Protein AF-A0AAE0CM13-F1 (afdb_monomer_lite)

Sequence (61 aa):
VVDLLEKMLVFDPKKRITVDEALCNLYLAPLHDINEEPVCPMPFSFDFQHPSFTEKSIGKL

Secondary structure (DSSP, 8-state):
-HHHHHHHS-SSGGGSPPHHHHHTSTTTTTT--TTTSPPPSSPPP-GGGSTT--HHHHTT-

Radius of gyration: 18.48 Å; chains: 1; bounding box: 38×20×45 Å

Structure (mmCIF, N/CA/C/O backbone):
data_AF-A0AAE0CM13-F1
#
_entry.id   AF-A0AAE0CM13-F1
#
loop_
_atom_site.group_PDB
_atom_site.id
_atom_site.type_symbol
_atom_site.label_atom_id
_atom_site.label_alt_id
_atom_site.label_comp_id
_atom_site.label_asym_id
_atom_site.label_entity_id
_atom_site.label_seq_id
_atom_site.pdbx_PDB_ins_code
_atom_site.Cartn_x
_atom_site.Cartn_y
_atom_site.Cartn_z
_atom_site.occupancy
_atom_site.B_iso_or_equiv
_atom_site.auth_seq_id
_atom_site.auth_comp_id
_atom_site.auth_asym_id
_atom_site.auth_atom_id
_atom_site.pdbx_PDB_model_num
ATOM 1 N N . VAL A 1 1 ? -4.945 8.2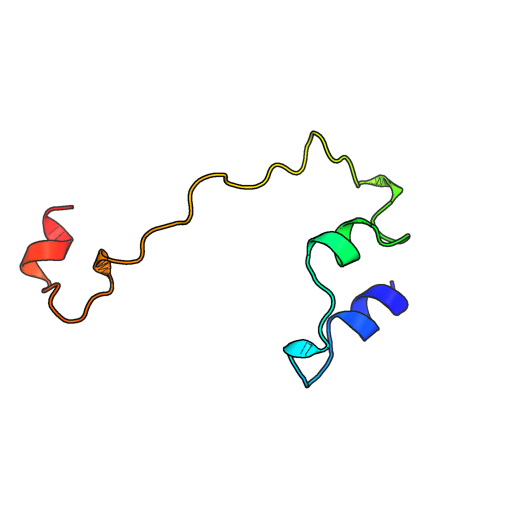73 13.624 1.00 63.94 1 VAL A N 1
ATOM 2 C CA . VAL A 1 1 ? -3.548 8.432 13.149 1.00 63.94 1 VAL A CA 1
ATOM 3 C C . VAL A 1 1 ? -2.630 7.367 13.732 1.00 63.94 1 VAL A C 1
ATOM 5 O O . VAL A 1 1 ? -2.026 6.649 12.953 1.00 63.94 1 VAL A O 1
ATOM 8 N N . VAL A 1 2 ? -2.545 7.236 15.064 1.00 81.19 2 VAL A N 1
ATOM 9 C CA . VAL A 1 2 ? -1.569 6.344 15.725 1.00 81.19 2 VAL A CA 1
ATOM 10 C C . VAL A 1 2 ? -1.702 4.874 15.288 1.00 81.19 2 VAL A C 1
ATOM 12 O O . VAL A 1 2 ? -0.713 4.301 14.854 1.00 81.19 2 VAL A O 1
ATOM 15 N N . ASP A 1 3 ? -2.919 4.315 15.255 1.00 88.88 3 ASP A N 1
ATOM 16 C CA . ASP A 1 3 ? -3.162 2.913 14.850 1.00 88.88 3 ASP A CA 1
ATOM 17 C C . ASP A 1 3 ? -2.662 2.568 13.431 1.00 88.88 3 ASP A C 1
ATOM 19 O O . ASP A 1 3 ? -2.053 1.523 13.215 1.00 88.88 3 ASP A O 1
ATOM 23 N N . LEU A 1 4 ? -2.882 3.457 12.456 1.00 92.00 4 LEU A N 1
ATOM 24 C CA . LEU A 1 4 ? -2.454 3.223 11.074 1.00 92.00 4 LEU A CA 1
ATOM 25 C C . LEU A 1 4 ? -0.922 3.220 10.960 1.00 92.00 4 LEU A C 1
ATOM 27 O O . LEU A 1 4 ? -0.347 2.343 10.318 1.00 92.00 4 LEU A O 1
ATOM 31 N N . LEU A 1 5 ? -0.257 4.177 11.617 1.00 92.75 5 LEU A N 1
ATOM 32 C CA . LEU A 1 5 ? 1.203 4.278 11.604 1.00 92.75 5 LEU A CA 1
ATOM 33 C C . LEU A 1 5 ? 1.867 3.102 12.325 1.00 92.75 5 LEU A C 1
ATOM 35 O O . LEU A 1 5 ? 2.857 2.577 11.822 1.00 92.75 5 LEU A O 1
ATOM 39 N N . GLU A 1 6 ? 1.314 2.646 13.449 1.00 92.75 6 GLU A N 1
ATOM 40 C CA . GLU A 1 6 ? 1.822 1.472 14.173 1.00 92.75 6 GLU A CA 1
ATOM 41 C C . GLU A 1 6 ? 1.799 0.205 13.308 1.00 92.75 6 GLU A C 1
ATOM 43 O O . GLU A 1 6 ? 2.740 -0.587 13.343 1.00 92.75 6 GLU A O 1
ATOM 48 N N . LYS A 1 7 ? 0.766 0.037 12.475 1.00 91.38 7 LYS A N 1
ATOM 49 C CA . LYS A 1 7 ? 0.633 -1.112 11.566 1.00 91.38 7 LYS A CA 1
ATOM 50 C C . LYS A 1 7 ? 1.491 -1.001 10.296 1.00 91.38 7 L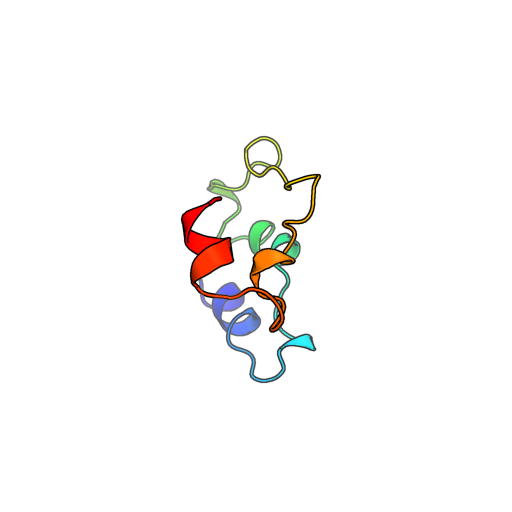YS A C 1
ATOM 52 O O . LYS A 1 7 ? 1.827 -2.019 9.687 1.00 91.38 7 LYS A O 1
ATOM 57 N N . MET A 1 8 ? 1.872 0.214 9.894 1.00 94.19 8 MET A N 1
ATOM 58 C CA . MET A 1 8 ? 2.773 0.462 8.757 1.00 94.19 8 MET A CA 1
ATOM 59 C C . MET A 1 8 ? 4.255 0.356 9.141 1.00 94.19 8 MET A C 1
ATOM 61 O O . MET A 1 8 ? 5.061 -0.190 8.383 1.00 94.19 8 MET A O 1
ATOM 65 N N . LEU A 1 9 ? 4.626 0.864 10.318 1.00 93.88 9 LEU A N 1
ATOM 66 C CA . LEU A 1 9 ? 6.011 0.989 10.782 1.00 93.88 9 LEU A CA 1
ATOM 67 C C . LEU A 1 9 ? 6.482 -0.254 11.550 1.00 93.88 9 LEU A C 1
ATOM 69 O O . LEU A 1 9 ? 7.050 -0.164 12.637 1.00 93.88 9 LEU A O 1
ATOM 73 N N . VAL A 1 10 ? 6.269 -1.429 10.962 1.00 94.75 10 VAL A N 1
ATOM 74 C CA . VAL A 1 10 ? 6.737 -2.708 11.508 1.00 94.75 10 VAL A CA 1
ATOM 75 C C . VAL A 1 10 ? 8.018 -3.176 10.823 1.00 94.75 10 VAL A C 1
ATOM 77 O O . VAL A 1 10 ? 8.219 -2.983 9.621 1.00 94.75 10 VAL A O 1
ATOM 80 N N . PHE A 1 11 ? 8.891 -3.819 11.602 1.00 94.81 11 PHE A N 1
ATOM 81 C CA . PHE A 1 1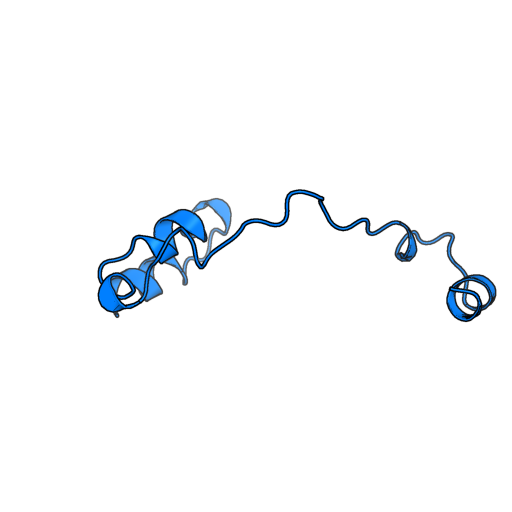1 ? 10.186 -4.305 11.119 1.00 94.81 11 PHE A CA 1
ATOM 82 C C . PHE A 1 11 ? 10.046 -5.467 10.131 1.00 94.81 11 PHE A C 1
ATOM 84 O O . PHE A 1 11 ? 10.724 -5.511 9.110 1.00 94.81 11 PHE A O 1
ATOM 91 N N . ASP A 1 12 ? 9.156 -6.413 10.438 1.00 95.50 12 ASP A N 1
ATOM 92 C CA . ASP A 1 12 ? 8.887 -7.554 9.570 1.00 95.50 12 ASP A CA 1
ATOM 93 C C . ASP A 1 12 ? 7.954 -7.121 8.426 1.00 95.50 12 ASP A C 1
ATOM 95 O O . ASP A 1 12 ? 6.786 -6.816 8.690 1.00 95.50 12 ASP A O 1
ATOM 99 N N . PRO A 1 13 ? 8.415 -7.107 7.161 1.00 94.12 13 PRO A N 1
ATOM 100 C CA . PRO A 1 13 ? 7.588 -6.683 6.036 1.00 94.12 13 PRO A CA 1
ATOM 101 C C . PRO A 1 13 ? 6.363 -7.580 5.844 1.00 94.12 13 PRO A C 1
ATOM 103 O O . PRO A 1 13 ? 5.355 -7.106 5.333 1.00 94.12 13 PRO A O 1
ATOM 106 N N . LYS A 1 14 ? 6.407 -8.844 6.287 1.00 94.19 14 LYS A N 1
ATOM 107 C CA . LYS A 1 14 ? 5.258 -9.759 6.199 1.00 94.19 14 LYS A CA 1
ATOM 108 C C . LYS A 1 14 ? 4.157 -9.432 7.203 1.00 94.19 14 LYS A C 1
ATOM 110 O O . LYS A 1 14 ? 3.036 -9.893 7.034 1.00 94.19 14 LYS A O 1
ATOM 115 N N . LYS A 1 15 ? 4.482 -8.684 8.260 1.00 93.38 15 LYS A N 1
ATOM 116 C CA . LYS A 1 15 ? 3.522 -8.224 9.275 1.00 93.38 15 LYS A CA 1
ATOM 117 C C . LYS A 1 15 ? 2.997 -6.823 8.986 1.00 93.38 15 LYS A C 1
ATOM 119 O O . LYS A 1 15 ? 2.169 -6.328 9.745 1.00 93.38 15 LYS A O 1
ATOM 124 N N . ARG A 1 16 ? 3.521 -6.160 7.949 1.00 97.00 16 ARG A N 1
ATOM 125 C CA . ARG A 1 16 ? 3.085 -4.824 7.558 1.00 97.00 16 ARG A CA 1
ATOM 126 C C . ARG A 1 16 ? 1.680 -4.919 6.991 1.00 97.00 16 ARG A C 1
ATOM 128 O O . ARG A 1 16 ? 1.415 -5.798 6.177 1.00 97.00 16 ARG A O 1
ATOM 135 N N . ILE A 1 17 ? 0.819 -4.003 7.421 1.00 95.88 17 ILE A N 1
ATOM 136 C CA . ILE A 1 17 ? -0.527 -3.865 6.865 1.00 95.88 17 ILE A CA 1
ATOM 137 C C . ILE A 1 17 ? -0.470 -3.740 5.340 1.00 95.88 17 ILE A C 1
ATOM 139 O O . ILE A 1 17 ? 0.421 -3.081 4.790 1.00 95.88 17 ILE A O 1
ATOM 143 N N . THR A 1 18 ? -1.408 -4.391 4.664 1.00 94.94 18 THR A N 1
ATOM 144 C CA . THR A 1 18 ? -1.557 -4.279 3.211 1.00 94.94 18 THR A CA 1
ATOM 145 C C . THR A 1 18 ? -2.175 -2.934 2.823 1.00 94.94 18 THR A C 1
ATOM 147 O O . THR A 1 18 ? -2.727 -2.218 3.660 1.00 94.94 18 THR A O 1
ATOM 150 N N . VAL A 1 19 ? -2.069 -2.565 1.544 1.00 92.50 19 VAL A N 1
ATOM 151 C CA . VAL A 1 19 ? -2.677 -1.322 1.041 1.00 92.50 19 VAL A CA 1
ATOM 152 C C . VAL A 1 19 ? -4.198 -1.381 1.187 1.00 92.50 19 VAL A C 1
ATOM 154 O O . VAL A 1 19 ? -4.783 -0.434 1.703 1.00 92.50 19 VAL A O 1
ATOM 157 N N . ASP A 1 20 ? -4.816 -2.511 0.841 1.00 91.69 20 ASP A N 1
ATOM 158 C CA . ASP A 1 20 ? -6.265 -2.709 0.948 1.00 91.69 20 ASP A CA 1
ATOM 159 C C . ASP A 1 20 ? -6.762 -2.545 2.397 1.00 91.69 20 ASP A C 1
ATOM 161 O O . ASP A 1 20 ? -7.711 -1.811 2.669 1.00 91.69 20 ASP A O 1
ATOM 165 N N . GLU A 1 21 ? -6.071 -3.155 3.364 1.00 91.69 21 GLU A N 1
ATOM 166 C CA . GLU A 1 21 ? -6.403 -3.015 4.789 1.00 91.69 21 GLU A CA 1
ATOM 167 C C . GLU A 1 21 ? -6.174 -1.588 5.312 1.00 91.69 21 GLU A C 1
ATOM 169 O O . GLU A 1 21 ? -6.901 -1.121 6.194 1.00 91.69 21 GLU A O 1
ATOM 174 N N . ALA A 1 22 ? -5.156 -0.890 4.798 1.00 92.94 22 ALA A N 1
ATOM 175 C CA . ALA A 1 22 ? -4.869 0.489 5.174 1.00 92.94 22 ALA A CA 1
ATOM 176 C C . ALA A 1 22 ? -5.967 1.448 4.693 1.00 92.94 22 ALA A C 1
ATOM 178 O O . ALA A 1 22 ? -6.362 2.330 5.458 1.00 92.94 22 ALA A O 1
ATOM 179 N N . LEU A 1 23 ? -6.480 1.253 3.475 1.00 91.31 23 LEU A N 1
ATOM 180 C CA . LEU A 1 23 ? -7.561 2.054 2.889 1.00 91.31 23 LEU A CA 1
ATOM 181 C C . LEU A 1 23 ? -8.867 1.928 3.690 1.00 91.31 23 LEU A C 1
ATOM 183 O O . LEU A 1 23 ? -9.535 2.927 3.946 1.00 91.31 23 LEU A O 1
ATOM 187 N N . CYS A 1 24 ? -9.159 0.741 4.228 1.00 90.44 24 CYS A N 1
ATOM 188 C CA . CYS A 1 24 ? -10.303 0.515 5.120 1.00 90.44 24 CYS A CA 1
ATOM 189 C C . CYS A 1 24 ? -10.135 1.079 6.551 1.00 90.44 24 CYS A C 1
ATOM 191 O O . CYS A 1 24 ? -11.018 0.895 7.396 1.00 90.44 24 CYS A O 1
ATOM 193 N N . ASN A 1 25 ? -9.017 1.731 6.889 1.00 91.56 25 ASN A N 1
ATOM 194 C CA . ASN A 1 25 ? -8.792 2.247 8.241 1.00 91.56 25 ASN A CA 1
ATOM 195 C C . ASN A 1 25 ? -9.709 3.448 8.553 1.00 91.56 25 ASN A C 1
ATOM 197 O O . ASN A 1 25 ? -9.882 4.346 7.733 1.00 91.56 25 ASN A O 1
ATOM 201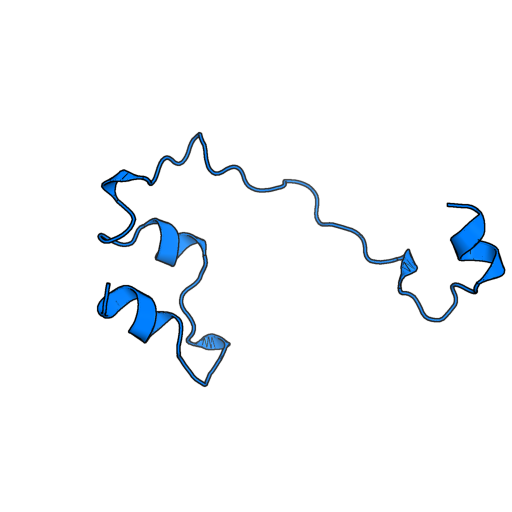 N N . LEU A 1 26 ? -10.208 3.533 9.794 1.00 89.38 26 LEU A N 1
ATOM 202 C CA . LEU A 1 26 ? -11.029 4.648 10.308 1.00 89.38 26 LEU A CA 1
ATOM 203 C C . LEU A 1 26 ? -10.431 6.037 10.045 1.00 89.38 26 LEU A C 1
ATOM 205 O O . LEU A 1 26 ? -11.167 7.013 9.931 1.00 89.38 26 LEU A O 1
ATOM 209 N N . TYR A 1 27 ? -9.102 6.135 9.968 1.00 89.94 27 TYR A N 1
ATOM 210 C CA . TYR A 1 27 ? -8.427 7.384 9.640 1.00 89.94 27 TYR A CA 1
ATOM 211 C C . TYR A 1 27 ? -8.684 7.854 8.198 1.00 89.94 27 TYR A C 1
ATOM 213 O O . TYR A 1 27 ? -8.798 9.057 7.975 1.00 89.94 27 TYR A O 1
ATOM 221 N N . LEU A 1 28 ? -8.790 6.925 7.244 1.00 89.81 28 LEU A N 1
ATOM 222 C CA . LEU A 1 28 ? -9.044 7.206 5.828 1.00 89.81 28 LEU A CA 1
ATOM 223 C C . LEU A 1 28 ? -10.526 7.092 5.451 1.00 89.81 28 LEU A C 1
ATOM 225 O O . LEU A 1 28 ? -10.901 7.543 4.378 1.00 89.81 28 LEU A O 1
ATOM 229 N N . ALA A 1 29 ? -11.381 6.583 6.344 1.00 89.25 29 ALA A N 1
ATOM 230 C CA . ALA A 1 29 ? -12.810 6.379 6.091 1.00 89.25 29 ALA A CA 1
ATOM 231 C C . ALA A 1 29 ? -13.563 7.581 5.471 1.00 89.25 29 ALA A C 1
ATOM 233 O O . ALA A 1 29 ? -14.405 7.342 4.612 1.00 89.25 29 ALA A O 1
ATOM 234 N N . PRO A 1 30 ? -13.293 8.856 5.827 1.00 91.44 30 PRO A N 1
ATOM 235 C CA . PRO A 1 30 ? -13.960 9.994 5.181 1.00 91.44 30 PRO A CA 1
ATOM 236 C C . PRO A 1 30 ? -13.539 10.249 3.726 1.00 91.44 30 PRO A C 1
ATOM 238 O O . PRO A 1 30 ? -14.194 11.029 3.042 1.00 91.44 30 PRO A O 1
ATOM 241 N N . LEU A 1 31 ? -12.420 9.670 3.289 1.00 88.88 31 LEU A N 1
ATOM 242 C CA . LEU A 1 31 ? -11.825 9.854 1.962 1.00 88.88 31 LEU A CA 1
ATOM 243 C C . LEU A 1 31 ? -11.905 8.591 1.097 1.00 88.88 31 LEU A C 1
ATOM 245 O O . LEU A 1 31 ? -11.708 8.684 -0.107 1.00 88.88 31 LEU A O 1
ATOM 249 N N . HIS A 1 32 ? -12.151 7.435 1.712 1.00 89.38 32 HIS A N 1
ATOM 250 C CA . HIS A 1 32 ? -12.140 6.145 1.042 1.00 89.38 32 HIS A CA 1
ATOM 251 C C . HIS A 1 32 ? -13.388 5.959 0.166 1.00 89.38 32 HIS A C 1
ATOM 253 O O . HIS A 1 32 ? -14.513 5.957 0.673 1.00 89.38 32 HIS A O 1
ATOM 259 N N . ASP A 1 33 ? -13.177 5.760 -1.137 1.00 90.12 33 ASP A N 1
ATOM 260 C CA . ASP A 1 33 ? -14.205 5.369 -2.107 1.00 90.12 33 ASP A CA 1
ATOM 261 C C . ASP A 1 33 ? -13.636 4.315 -3.063 1.00 90.12 33 ASP A C 1
ATOM 263 O O . ASP A 1 33 ? -12.720 4.577 -3.842 1.00 90.12 33 ASP A O 1
ATOM 267 N N . ILE A 1 34 ? -14.222 3.117 -3.037 1.00 86.56 34 ILE A N 1
ATOM 268 C CA . ILE A 1 34 ? -13.798 1.977 -3.856 1.00 86.56 34 ILE A CA 1
ATOM 269 C C . ILE A 1 34 ? -13.882 2.246 -5.365 1.00 86.56 34 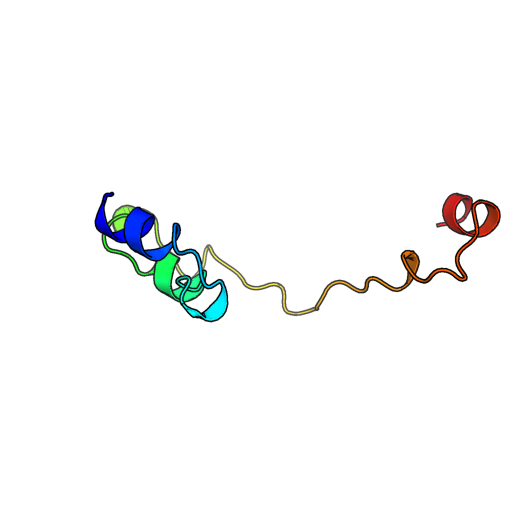ILE A C 1
ATOM 271 O O . ILE A 1 34 ? -13.169 1.614 -6.143 1.00 86.56 34 ILE A O 1
ATOM 275 N N . ASN A 1 35 ? -14.749 3.163 -5.800 1.00 87.50 35 ASN A N 1
ATOM 276 C CA . ASN A 1 35 ? -14.897 3.486 -7.219 1.00 87.50 35 ASN A CA 1
ATOM 277 C C . ASN A 1 35 ? -13.781 4.415 -7.719 1.00 87.50 35 ASN A C 1
ATOM 279 O O . ASN A 1 35 ? -13.443 4.376 -8.901 1.00 8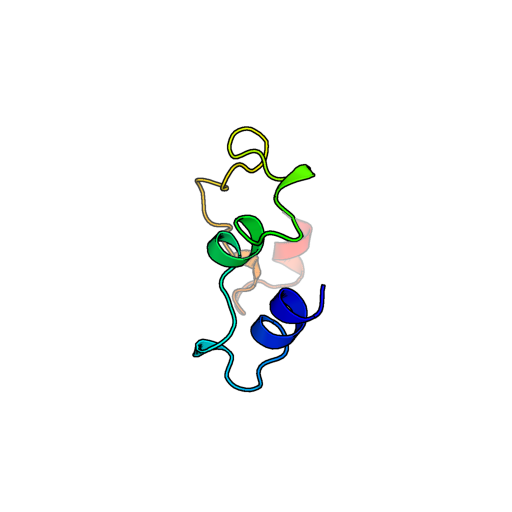7.50 35 ASN A O 1
ATOM 283 N N . GLU A 1 36 ? -13.191 5.208 -6.822 1.00 89.62 36 GLU A N 1
ATOM 284 C CA . GLU A 1 36 ? -12.118 6.167 -7.117 1.00 89.62 36 GLU A CA 1
ATOM 285 C C . GLU A 1 36 ? -10.714 5.581 -6.849 1.00 89.62 36 GLU A C 1
ATOM 287 O O . GLU A 1 36 ? -9.700 6.220 -7.129 1.00 89.62 36 GLU A O 1
ATOM 292 N N . GLU A 1 37 ? -10.638 4.337 -6.365 1.00 90.12 37 GLU A N 1
ATOM 293 C CA . GLU A 1 37 ? -9.401 3.613 -6.042 1.00 90.12 37 GLU A CA 1
ATOM 294 C C . GLU A 1 37 ? -9.221 2.349 -6.922 1.00 90.12 37 GLU A C 1
ATOM 296 O O . GLU A 1 37 ? -9.224 1.220 -6.423 1.00 90.12 37 GLU A O 1
ATOM 301 N N . PRO A 1 38 ? -9.074 2.482 -8.257 1.00 91.19 38 PRO A N 1
ATOM 302 C CA . PRO A 1 38 ? -8.985 1.334 -9.153 1.00 91.19 38 PRO A CA 1
ATOM 303 C C . PRO A 1 38 ? -7.636 0.609 -9.056 1.00 91.19 38 PRO A C 1
ATOM 305 O O . PRO A 1 38 ? -6.568 1.214 -8.954 1.00 91.19 38 PRO A O 1
ATOM 308 N N . VAL A 1 39 ? -7.676 -0.715 -9.213 1.00 91.31 39 VAL A N 1
ATOM 309 C CA . VAL A 1 39 ? -6.477 -1.550 -9.352 1.00 91.31 39 VAL A CA 1
ATOM 310 C C . VAL A 1 39 ? -6.080 -1.643 -10.823 1.00 91.31 39 VAL A C 1
ATOM 312 O O . VAL A 1 39 ? -6.926 -1.832 -11.698 1.00 91.31 39 VAL A O 1
ATOM 315 N N . CYS A 1 40 ? -4.779 -1.557 -11.111 1.00 92.81 40 CYS A N 1
ATOM 316 C CA . CYS A 1 40 ? -4.272 -1.799 -12.458 1.00 92.81 40 CYS A CA 1
ATOM 317 C C . CYS A 1 40 ? -4.455 -3.286 -12.825 1.00 92.81 40 CYS A C 1
ATOM 319 O O . CYS A 1 40 ? -3.831 -4.139 -12.190 1.00 92.81 40 CYS A O 1
ATOM 321 N N . PRO A 1 41 ? -5.263 -3.627 -13.847 1.00 91.00 41 PRO A N 1
ATOM 322 C CA . PRO A 1 41 ? -5.546 -5.023 -14.183 1.00 91.00 41 PRO A CA 1
ATOM 323 C C . PRO A 1 41 ? -4.339 -5.732 -14.807 1.00 91.00 41 PRO A C 1
ATOM 325 O O . PRO A 1 41 ? -4.243 -6.956 -14.759 1.00 91.00 41 PRO A O 1
ATOM 328 N N . MET A 1 42 ? -3.422 -4.967 -15.406 1.00 93.31 42 MET A N 1
ATOM 329 C CA . MET A 1 42 ? -2.224 -5.489 -16.050 1.00 93.31 42 MET A CA 1
ATOM 330 C C . MET A 1 42 ? -0.999 -5.214 -15.176 1.00 93.31 42 MET A C 1
ATOM 332 O O . MET A 1 42 ? -0.735 -4.052 -14.860 1.00 93.31 42 MET A O 1
ATOM 336 N N . PRO A 1 43 ? -0.220 -6.241 -14.799 1.00 92.56 43 PRO A N 1
ATOM 337 C CA . PRO A 1 43 ? 1.046 -6.018 -14.125 1.00 92.56 43 PRO A CA 1
ATOM 338 C C . PRO A 1 43 ? 2.021 -5.310 -15.070 1.00 92.56 43 PRO A C 1
ATOM 340 O O . PRO A 1 43 ? 2.047 -5.559 -16.277 1.00 92.56 43 PRO A O 1
ATOM 343 N N . PHE A 1 44 ? 2.843 -4.430 -14.511 1.00 90.81 44 PHE A N 1
ATOM 344 C CA . PHE A 1 44 ? 3.906 -3.781 -15.264 1.00 90.81 44 PHE A CA 1
ATOM 345 C C . PHE A 1 44 ? 5.034 -4.781 -15.556 1.00 90.81 44 PHE A C 1
ATOM 347 O O . PHE A 1 44 ? 5.514 -5.454 -14.641 1.00 90.81 44 PHE A O 1
ATOM 354 N N . SER A 1 45 ? 5.456 -4.879 -16.821 1.00 88.56 45 SER A N 1
ATOM 355 C CA . SER A 1 45 ? 6.584 -5.733 -17.201 1.00 88.56 45 SER A CA 1
ATOM 356 C C . SER A 1 45 ? 7.915 -5.012 -16.998 1.00 88.56 45 SER A C 1
ATOM 358 O O . SER A 1 45 ? 8.109 -3.894 -17.472 1.00 88.56 45 SER A O 1
ATOM 360 N N . PHE A 1 46 ? 8.855 -5.690 -16.341 1.00 87.00 46 PHE A N 1
ATOM 361 C CA . PHE A 1 46 ? 10.215 -5.207 -16.101 1.00 87.00 46 PHE A CA 1
ATOM 362 C C . PHE A 1 46 ? 11.240 -5.774 -17.098 1.00 87.00 46 PHE A C 1
ATOM 364 O O . PHE A 1 46 ? 12.437 -5.745 -16.819 1.00 87.00 46 PHE A O 1
ATOM 371 N N . ASP A 1 47 ? 10.808 -6.264 -18.266 1.00 84.75 47 ASP A N 1
ATOM 372 C CA . ASP A 1 47 ? 11.689 -6.898 -19.265 1.00 84.75 47 ASP A CA 1
ATOM 373 C C . ASP A 1 47 ? 12.889 -6.022 -19.661 1.00 84.75 47 ASP A C 1
ATOM 375 O O . ASP A 1 47 ? 13.993 -6.523 -19.860 1.00 84.75 47 ASP A O 1
ATOM 379 N N . PHE A 1 48 ? 12.707 -4.700 -19.695 1.00 81.69 48 PHE A N 1
ATOM 380 C CA . PHE A 1 48 ? 13.763 -3.731 -20.003 1.00 81.69 48 PHE A CA 1
ATOM 381 C C . PHE A 1 48 ? 14.887 -3.663 -18.951 1.00 81.69 48 PHE A C 1
ATOM 383 O O . PHE A 1 48 ? 15.959 -3.142 -19.248 1.00 81.69 48 PHE A O 1
ATOM 390 N N . GLN A 1 49 ? 14.666 -4.164 -17.729 1.00 79.56 49 GLN A N 1
ATOM 391 C CA . GLN A 1 49 ? 15.696 -4.249 -16.682 1.00 79.56 49 GLN A CA 1
ATOM 392 C C . GLN A 1 49 ? 16.528 -5.528 -16.782 1.00 79.56 49 GLN A C 1
ATOM 394 O O . GLN A 1 49 ? 17.459 -5.723 -15.997 1.00 79.56 49 GLN A O 1
ATOM 399 N N . HIS A 1 50 ? 16.204 -6.419 -17.723 1.00 81.19 50 HIS A N 1
ATOM 400 C CA . HIS A 1 50 ? 16.967 -7.639 -17.899 1.00 81.19 50 HIS A CA 1
ATOM 401 C C . HIS A 1 50 ? 18.419 -7.287 -18.273 1.00 81.19 50 HIS A C 1
ATOM 403 O O . HIS A 1 50 ? 18.635 -6.481 -19.181 1.00 81.19 50 HIS A O 1
ATOM 409 N N . PRO A 1 51 ? 19.434 -7.902 -17.639 1.00 72.31 51 PRO A N 1
ATOM 410 C CA . PRO A 1 51 ? 20.844 -7.532 -17.821 1.00 72.31 51 PRO A CA 1
ATOM 411 C C . PRO A 1 51 ? 21.382 -7.720 -19.251 1.00 72.31 51 PRO A C 1
ATOM 413 O O . PRO A 1 51 ? 22.501 -7.315 -19.550 1.00 72.31 51 PRO A O 1
ATOM 416 N N . SER A 1 52 ? 20.601 -8.326 -20.149 1.00 74.81 52 SER A N 1
ATOM 417 C CA . SER A 1 52 ? 20.904 -8.409 -21.582 1.00 74.81 52 SER A CA 1
ATOM 418 C C . SER A 1 52 ? 20.557 -7.137 -22.368 1.00 74.81 52 SER A C 1
ATOM 420 O O . SER A 1 52 ? 20.983 -7.012 -23.517 1.00 74.81 52 SER A O 1
ATOM 422 N N . PHE A 1 53 ? 19.784 -6.205 -21.800 1.00 70.44 53 PHE A N 1
ATOM 423 C CA . PHE A 1 53 ? 19.506 -4.915 -22.428 1.00 70.44 53 PHE A CA 1
ATOM 424 C C . PHE A 1 53 ? 20.739 -4.015 -22.326 1.00 70.44 53 PHE A C 1
ATOM 426 O O . PHE A 1 53 ? 21.215 -3.675 -21.248 1.00 70.44 53 PHE A O 1
ATOM 433 N N . THR A 1 54 ? 21.279 -3.638 -23.483 1.00 71.88 54 THR A N 1
ATOM 434 C CA . THR A 1 54 ? 22.445 -2.751 -23.597 1.00 71.88 54 THR A CA 1
ATOM 435 C C . THR A 1 54 ? 22.006 -1.317 -23.892 1.00 71.88 54 THR A C 1
ATOM 437 O O . THR A 1 54 ? 20.913 -1.096 -24.408 1.00 71.88 54 THR A O 1
ATOM 440 N N . GLU A 1 55 ? 22.877 -0.335 -23.648 1.00 70.44 55 GLU A N 1
ATOM 441 C CA . GLU A 1 55 ? 22.636 1.097 -23.918 1.00 70.44 55 GLU A CA 1
ATOM 442 C C . GLU A 1 55 ? 22.106 1.365 -25.343 1.00 70.44 55 GLU A C 1
ATOM 444 O O . GLU A 1 55 ? 21.179 2.149 -25.541 1.00 70.44 55 GLU A O 1
ATOM 449 N N . LYS A 1 56 ? 22.605 0.615 -26.338 1.00 67.19 56 LYS A N 1
ATOM 450 C CA . LYS A 1 56 ? 22.146 0.678 -27.740 1.00 67.19 56 LYS A CA 1
ATOM 451 C C . LYS A 1 56 ? 20.689 0.243 -27.944 1.00 67.19 56 LYS A C 1
ATOM 453 O O . LYS A 1 56 ? 20.082 0.611 -28.945 1.00 67.19 56 LYS A O 1
ATOM 458 N N . SER A 1 57 ? 20.165 -0.579 -27.040 1.00 63.72 57 SER A N 1
ATOM 459 C CA . SER A 1 57 ? 18.802 -1.122 -27.077 1.00 63.72 57 SER A CA 1
ATOM 460 C C . SER A 1 57 ? 17.820 -0.215 -26.331 1.00 63.72 57 SER A C 1
ATOM 462 O O . SER A 1 57 ? 16.668 -0.115 -26.733 1.00 63.72 57 SER A O 1
ATOM 464 N N . ILE A 1 58 ? 18.290 0.488 -25.293 1.00 69.00 58 ILE A N 1
ATOM 465 C CA . ILE A 1 58 ? 17.489 1.430 -24.497 1.00 69.00 58 ILE A CA 1
ATOM 466 C C . ILE A 1 58 ? 17.172 2.699 -25.299 1.00 69.00 58 ILE A C 1
ATOM 468 O O . ILE A 1 58 ? 16.045 3.172 -25.263 1.00 69.00 58 ILE A O 1
ATOM 472 N N . GLY A 1 59 ? 18.121 3.212 -26.091 1.00 63.03 59 GLY A N 1
ATOM 473 C CA . GLY A 1 59 ? 17.905 4.406 -26.924 1.00 63.03 59 GLY A CA 1
ATOM 474 C C . GLY A 1 59 ? 16.973 4.219 -28.134 1.00 63.03 59 GLY A C 1
ATOM 475 O O . GLY A 1 59 ? 16.829 5.147 -28.925 1.00 63.03 59 GLY A O 1
ATOM 476 N N . LYS A 1 60 ? 16.399 3.022 -28.326 1.00 60.91 60 LYS A N 1
ATOM 477 C CA . LYS A 1 60 ? 15.481 2.675 -29.429 1.00 60.91 60 LYS A CA 1
ATOM 478 C C . LYS A 1 60 ? 14.052 2.345 -28.974 1.00 60.91 60 LYS A C 1
ATOM 480 O O . LYS A 1 60 ? 13.226 2.057 -29.842 1.00 60.91 60 LYS A O 1
ATOM 485 N N . LEU A 1 61 ? 13.798 2.339 -27.664 1.00 56.22 61 LEU A N 1
ATOM 486 C CA . LEU A 1 61 ? 12.453 2.303 -27.079 1.00 56.22 61 LEU A CA 1
ATOM 487 C C . LEU A 1 61 ? 11.837 3.705 -27.134 1.00 56.22 61 LEU A C 1
ATOM 489 O O . LEU A 1 61 ? 10.615 3.776 -27.382 1.00 56.22 61 LEU A O 1
#

Organism: NCBI:txid168575

Foldseek 3Di:
DVVLVVLQPDPDPVSRDDPVRSCPDPVNVVPRDPVVDDDDPDDDDPPCVPPPNDPVNVVVD

pLDDT: mean 85.99, std 10.27, range [56.22, 97.0]

InterPro domains:
  IPR011009 Protein kinase-like domain superfamily [SSF56112] (2-53)